Protein AF-A0A650CXM4-F1 (afdb_monomer)

Foldseek 3Di:
DDWDWDDDDQKIWIDDPPWIWIWGWDQDPVRDTDTHTDGTPVVVVCVVVVD

Organism: Acidianus ambivalens (NCBI:txid2283)

Structure (mmCIF, N/CA/C/O backbone):
data_AF-A0A650CXM4-F1
#
_entry.id   AF-A0A650CXM4-F1
#
loop_
_atom_site.group_PDB
_atom_site.id
_atom_site.type_symbol
_atom_site.label_atom_id
_atom_site.label_alt_id
_atom_site.label_comp_id
_atom_site.label_asym_id
_atom_site.label_entity_id
_atom_site.label_seq_id
_atom_site.pdbx_PDB_ins_code
_atom_site.Cartn_x
_atom_site.Cartn_y
_atom_site.Cartn_z
_atom_site.occupancy
_atom_site.B_iso_or_equiv
_atom_site.auth_seq_id
_atom_site.auth_comp_id
_atom_site.auth_asym_id
_atom_site.auth_atom_id
_atom_site.pdbx_PDB_model_num
ATOM 1 N N . MET A 1 1 ? 6.978 -10.232 16.677 1.00 54.19 1 MET A N 1
ATOM 2 C CA . MET A 1 1 ? 6.068 -9.431 15.822 1.00 54.19 1 MET A CA 1
ATOM 3 C C . MET A 1 1 ? 6.347 -9.733 14.356 1.00 54.19 1 MET A C 1
ATOM 5 O O . MET A 1 1 ? 7.368 -9.294 13.846 1.00 54.19 1 MET A O 1
ATOM 9 N N . GLY A 1 2 ? 5.497 -10.519 13.692 1.00 62.00 2 GLY A N 1
ATOM 10 C CA . GLY A 1 2 ? 5.707 -10.885 12.288 1.00 62.00 2 GLY A CA 1
ATOM 11 C C . GLY A 1 2 ? 5.381 -9.727 11.345 1.00 62.00 2 GLY A C 1
ATOM 12 O O . GLY A 1 2 ? 4.254 -9.235 11.340 1.00 62.00 2 GLY A O 1
ATOM 13 N N . TYR A 1 3 ? 6.353 -9.306 10.540 1.00 76.75 3 TYR A N 1
ATOM 14 C CA . TYR A 1 3 ? 6.107 -8.436 9.394 1.00 76.75 3 TYR A CA 1
ATOM 15 C C . TYR A 1 3 ? 5.517 -9.293 8.272 1.00 76.75 3 TYR A C 1
ATOM 17 O O . TYR A 1 3 ? 6.200 -10.170 7.747 1.00 76.75 3 TYR A O 1
ATOM 25 N N . ARG A 1 4 ? 4.244 -9.075 7.918 1.00 87.38 4 ARG A N 1
ATOM 26 C CA . ARG A 1 4 ? 3.628 -9.739 6.760 1.00 87.38 4 ARG A CA 1
ATOM 27 C C . ARG A 1 4 ? 3.789 -8.859 5.532 1.00 87.38 4 ARG A C 1
ATOM 29 O O . ARG A 1 4 ? 3.505 -7.661 5.574 1.00 87.38 4 ARG A O 1
ATOM 36 N N . VAL A 1 5 ? 4.248 -9.466 4.446 1.00 88.81 5 VAL A N 1
ATOM 37 C CA . VAL A 1 5 ? 4.368 -8.818 3.144 1.00 88.81 5 VAL A CA 1
ATOM 38 C C . VAL A 1 5 ? 3.574 -9.640 2.145 1.00 88.81 5 VAL A C 1
ATOM 40 O O . VAL A 1 5 ? 3.816 -10.832 1.988 1.00 88.81 5 VAL A O 1
ATOM 43 N N . PHE A 1 6 ? 2.637 -8.989 1.471 1.00 89.81 6 PHE A N 1
ATOM 44 C CA . PHE A 1 6 ? 1.877 -9.554 0.365 1.00 89.81 6 PHE A CA 1
ATOM 45 C C . PHE A 1 6 ? 2.430 -8.959 -0.925 1.00 89.81 6 PHE A C 1
ATOM 47 O O . PHE A 1 6 ? 2.610 -7.747 -1.006 1.00 89.81 6 PHE A O 1
ATOM 54 N N . SER A 1 7 ? 2.721 -9.789 -1.922 1.00 89.56 7 SER A N 1
ATOM 55 C CA . SER A 1 7 ? 3.139 -9.320 -3.247 1.00 89.56 7 SER A CA 1
ATOM 56 C C . SER A 1 7 ? 2.095 -9.752 -4.265 1.00 89.56 7 SER A C 1
ATOM 58 O O . SER A 1 7 ? 1.754 -10.931 -4.323 1.00 89.56 7 SER A O 1
ATOM 60 N N . VAL A 1 8 ? 1.578 -8.808 -5.049 1.00 85.62 8 VAL A N 1
ATOM 61 C CA . VAL A 1 8 ? 0.600 -9.077 -6.105 1.00 85.62 8 VAL A CA 1
ATOM 62 C C . VAL A 1 8 ? 0.983 -8.287 -7.351 1.00 85.62 8 VAL A C 1
ATOM 64 O O . VAL A 1 8 ? 1.032 -7.061 -7.329 1.00 85.62 8 VA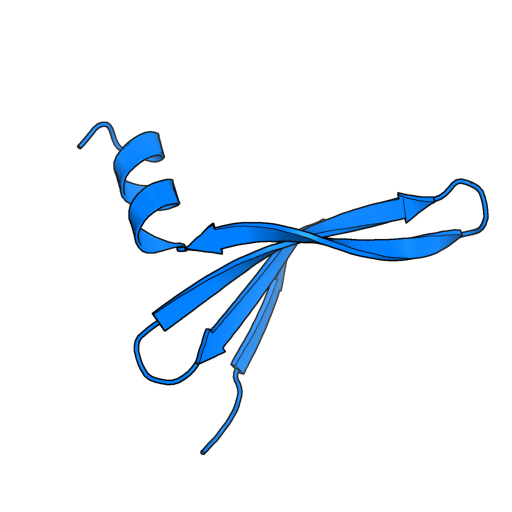L A O 1
ATOM 67 N N . ARG A 1 9 ? 1.287 -8.986 -8.451 1.00 88.19 9 ARG A N 1
ATOM 68 C CA . ARG A 1 9 ? 1.774 -8.368 -9.701 1.00 88.19 9 ARG A CA 1
ATOM 69 C C . ARG A 1 9 ? 2.915 -7.366 -9.428 1.00 88.19 9 ARG A C 1
ATOM 71 O O . ARG A 1 9 ? 3.898 -7.713 -8.781 1.00 88.19 9 ARG A O 1
ATOM 78 N N . GLN A 1 10 ? 2.767 -6.129 -9.896 1.00 91.19 10 GLN A N 1
ATOM 79 C CA . GLN A 1 10 ? 3.667 -5.001 -9.662 1.00 91.19 10 GLN A CA 1
ATOM 80 C C . GLN A 1 10 ? 3.336 -4.205 -8.389 1.00 91.19 10 GLN A C 1
ATOM 82 O O . GLN A 1 10 ? 3.577 -3.005 -8.338 1.00 91.19 10 GLN A O 1
ATOM 87 N N . TYR A 1 11 ? 2.777 -4.842 -7.361 1.00 92.19 11 TYR A N 1
ATOM 88 C CA . TYR A 1 11 ? 2.485 -4.206 -6.080 1.00 92.19 11 TYR A CA 1
ATOM 89 C C . TYR A 1 11 ? 2.933 -5.061 -4.899 1.00 92.19 11 TYR A C 1
ATOM 91 O O . TYR A 1 11 ? 2.948 -6.293 -4.941 1.00 92.19 11 TYR A O 1
ATOM 99 N N . LYS A 1 12 ? 3.259 -4.379 -3.805 1.00 93.25 12 LYS A N 1
ATOM 100 C CA . LYS A 1 12 ? 3.558 -4.957 -2.500 1.00 93.25 12 LYS A CA 1
ATOM 101 C C . LYS A 1 12 ? 2.756 -4.258 -1.422 1.00 93.25 12 LYS A C 1
ATOM 103 O O . LYS A 1 12 ? 2.688 -3.036 -1.384 1.00 93.25 12 LYS A O 1
ATOM 108 N N . ILE A 1 13 ? 2.218 -5.038 -0.498 1.00 94.00 13 ILE A N 1
ATOM 109 C CA . ILE A 1 13 ? 1.506 -4.547 0.675 1.00 94.00 13 ILE A CA 1
ATOM 110 C C . ILE A 1 13 ? 2.267 -5.016 1.906 1.00 94.00 13 ILE A C 1
ATOM 112 O O . ILE A 1 13 ? 2.491 -6.212 2.095 1.00 94.00 13 ILE A O 1
ATOM 116 N N . ARG A 1 14 ? 2.680 -4.073 2.749 1.00 93.75 14 ARG A N 1
ATOM 117 C CA . ARG A 1 14 ? 3.390 -4.348 4.000 1.00 93.75 14 ARG A CA 1
ATOM 118 C C . ARG A 1 14 ? 2.465 -4.093 5.175 1.00 93.75 14 ARG A C 1
ATOM 120 O O . ARG A 1 14 ? 1.941 -2.990 5.322 1.00 93.75 14 ARG A O 1
ATOM 127 N N . GLN A 1 15 ? 2.311 -5.093 6.033 1.00 93.25 15 GLN A N 1
ATOM 128 C CA . GLN A 1 15 ? 1.601 -4.952 7.295 1.00 93.25 15 GLN A CA 1
ATOM 129 C C . GLN A 1 15 ? 2.581 -4.553 8.401 1.00 93.25 15 GLN A C 1
ATOM 131 O O . GLN A 1 15 ? 3.569 -5.246 8.660 1.00 93.25 15 GLN A O 1
ATOM 136 N N . ARG A 1 16 ? 2.281 -3.453 9.095 1.00 89.75 16 ARG A N 1
ATOM 137 C CA . ARG A 1 16 ? 2.948 -3.061 10.343 1.00 89.75 16 ARG A CA 1
ATOM 138 C C . ARG A 1 16 ? 1.886 -2.852 11.418 1.00 89.75 16 ARG A C 1
ATOM 140 O O . ARG A 1 16 ? 1.142 -1.873 11.397 1.00 89.75 16 ARG A O 1
ATOM 147 N N . GLY A 1 17 ? 1.792 -3.802 12.347 1.00 88.75 17 GLY A N 1
ATOM 148 C CA . GLY A 1 17 ? 0.718 -3.828 13.340 1.00 88.75 17 GLY A CA 1
ATOM 149 C C . GLY A 1 17 ? -0.654 -3.943 12.668 1.00 88.75 17 GLY A C 1
ATOM 150 O O . GLY A 1 17 ? -0.908 -4.898 11.935 1.00 88.75 17 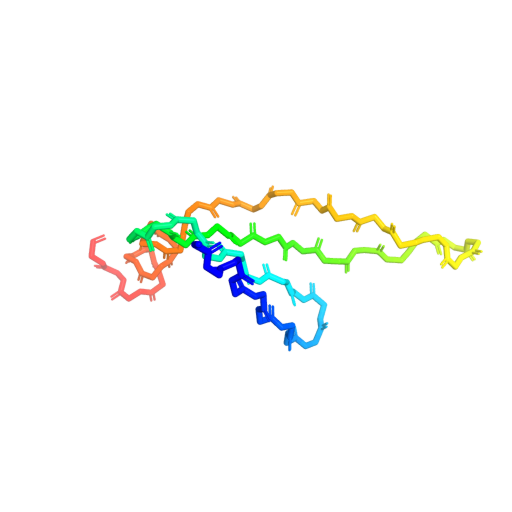GLY A O 1
ATOM 151 N N . LYS A 1 18 ? -1.527 -2.957 12.903 1.00 89.94 18 LYS A N 1
ATOM 152 C CA . LYS A 1 18 ? -2.868 -2.865 12.295 1.00 89.94 18 LYS A CA 1
ATOM 153 C C . LYS A 1 18 ? -2.915 -2.014 11.016 1.00 89.94 18 LYS A C 1
ATOM 155 O O . LYS A 1 18 ? -3.991 -1.830 10.463 1.00 89.94 18 LYS A O 1
ATOM 160 N N . LYS A 1 19 ? -1.778 -1.473 10.562 1.00 91.44 19 LYS A N 1
ATOM 161 C CA . LYS A 1 19 ? -1.699 -0.604 9.379 1.00 91.44 19 LYS A CA 1
ATOM 162 C C . LYS A 1 19 ? -1.135 -1.361 8.181 1.00 91.44 19 LYS A C 1
ATOM 164 O O . LYS A 1 19 ? -0.203 -2.158 8.331 1.00 91.44 19 LYS A O 1
ATOM 169 N N . TYR A 1 20 ? -1.675 -1.066 7.004 1.00 94.50 20 TYR A N 1
ATOM 170 C CA . TYR A 1 20 ? -1.261 -1.654 5.733 1.00 94.50 20 TYR A CA 1
ATOM 171 C C . TYR A 1 20 ? -0.772 -0.556 4.793 1.00 94.50 20 TYR A C 1
ATOM 173 O O . TYR A 1 20 ? -1.444 0.453 4.599 1.00 94.50 20 TYR A O 1
ATOM 181 N N . TYR A 1 21 ? 0.406 -0.765 4.215 1.00 94.31 21 TYR A N 1
ATOM 182 C CA . TYR A 1 21 ? 1.089 0.204 3.362 1.00 94.31 21 TYR A CA 1
ATOM 183 C C . TYR A 1 21 ? 1.316 -0.396 1.982 1.00 94.31 21 TYR A C 1
ATOM 185 O O . TYR A 1 21 ? 1.860 -1.498 1.887 1.00 94.31 21 TYR A O 1
ATOM 193 N N . VAL A 1 22 ? 0.921 0.324 0.935 1.00 94.62 22 VAL A N 1
ATOM 194 C CA . VAL A 1 22 ? 0.985 -0.137 -0.454 1.00 94.62 22 VAL A CA 1
ATOM 195 C C . VAL A 1 22 ? 2.171 0.499 -1.171 1.00 94.62 22 VAL A C 1
ATOM 197 O O . VAL A 1 22 ? 2.431 1.698 -1.058 1.00 94.62 22 VAL A O 1
ATOM 200 N N . TYR A 1 23 ? 2.881 -0.326 -1.930 1.00 94.50 23 TYR A N 1
ATOM 201 C CA . TYR A 1 23 ? 4.017 0.038 -2.760 1.00 94.50 23 TYR A CA 1
ATOM 202 C C . TYR A 1 23 ? 3.789 -0.492 -4.177 1.00 94.50 23 TYR A C 1
ATOM 204 O O . TYR A 1 23 ? 3.342 -1.630 -4.324 1.00 94.50 23 TYR A O 1
ATOM 212 N N . SER A 1 24 ? 4.111 0.283 -5.211 1.00 93.69 24 SER A N 1
ATOM 213 C CA . SER A 1 24 ? 4.287 -0.243 -6.567 1.00 93.69 24 SER A CA 1
ATOM 214 C C . SER A 1 24 ? 5.719 -0.714 -6.763 1.00 93.69 24 SER A C 1
ATOM 216 O O . SER A 1 24 ? 6.660 -0.193 -6.167 1.00 93.69 24 SER A O 1
ATOM 218 N N . ILE A 1 25 ? 5.872 -1.730 -7.596 1.00 91.81 25 ILE A N 1
ATOM 219 C CA . ILE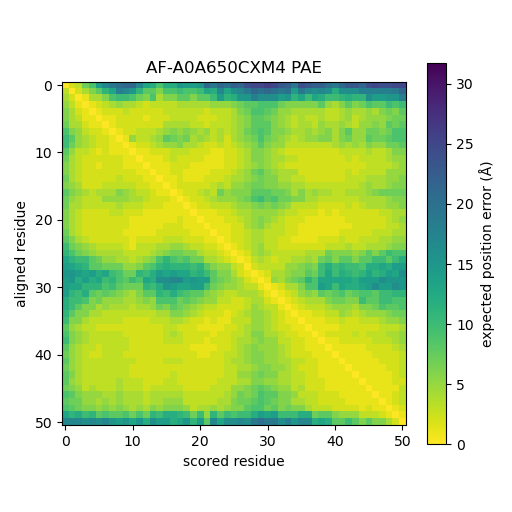 A 1 25 ? 7.145 -2.275 -8.023 1.00 91.81 25 ILE A CA 1
ATOM 220 C C . ILE A 1 25 ? 7.355 -1.843 -9.466 1.00 91.81 25 ILE A C 1
ATOM 222 O O . ILE A 1 25 ? 6.662 -2.310 -10.367 1.00 91.81 25 ILE A O 1
ATOM 226 N N . GLU A 1 26 ? 8.330 -0.979 -9.683 1.00 88.44 26 GLU A N 1
ATOM 227 C CA . GLU A 1 26 ? 8.750 -0.554 -11.011 1.00 88.44 26 GLU A CA 1
ATOM 228 C C . GLU A 1 26 ? 10.072 -1.248 -11.343 1.00 88.44 26 GLU A C 1
ATOM 230 O O . GLU A 1 26 ? 10.963 -1.357 -10.498 1.00 88.44 26 GLU A O 1
ATOM 235 N N . LYS A 1 27 ? 10.182 -1.777 -12.563 1.00 85.81 27 LYS A N 1
ATOM 236 C CA . LYS A 1 27 ? 11.444 -2.304 -13.084 1.00 85.81 27 LYS A CA 1
ATOM 237 C C . LYS A 1 27 ? 12.037 -1.258 -14.013 1.00 85.81 27 LYS A C 1
ATOM 239 O O . LYS A 1 27 ? 11.408 -0.898 -15.006 1.00 85.81 27 LYS A O 1
ATOM 244 N N . ASP A 1 28 ? 13.229 -0.785 -13.683 1.00 81.50 28 ASP A N 1
ATOM 245 C CA . ASP A 1 28 ? 14.013 0.055 -14.584 1.00 81.50 28 ASP A CA 1
ATOM 246 C C . ASP A 1 28 ? 14.488 -0.764 -15.800 1.00 81.50 28 ASP A C 1
ATOM 248 O O . ASP A 1 28 ? 14.501 -1.998 -15.767 1.00 81.50 28 ASP A O 1
ATOM 252 N N . LYS A 1 29 ? 14.895 -0.086 -16.885 1.00 78.38 29 LYS A N 1
ATOM 253 C CA . LYS A 1 29 ? 15.333 -0.737 -18.142 1.00 78.38 29 LYS A CA 1
ATOM 254 C C . LYS A 1 29 ? 16.524 -1.693 -17.959 1.00 78.38 29 LYS A C 1
ATOM 256 O O . LYS A 1 29 ? 16.676 -2.621 -18.742 1.00 78.38 29 LYS A O 1
ATOM 261 N N . GLU A 1 30 ? 17.316 -1.503 -16.905 1.00 82.81 30 GLU A N 1
ATOM 262 C CA . GLU A 1 30 ? 18.427 -2.378 -16.494 1.00 82.81 30 GLU A CA 1
ATOM 263 C C . GLU A 1 30 ? 18.001 -3.559 -15.598 1.00 82.81 30 GLU A C 1
ATOM 265 O O . GLU A 1 30 ? 18.840 -4.312 -15.116 1.00 82.81 30 GLU A O 1
ATOM 270 N N . GLY A 1 31 ? 16.701 -3.746 -15.345 1.00 80.69 31 GLY A N 1
ATOM 271 C CA . GLY A 1 31 ? 16.184 -4.843 -14.518 1.00 80.69 31 GLY A CA 1
ATOM 272 C C . GLY A 1 31 ? 16.200 -4.573 -13.010 1.00 80.69 31 GLY A C 1
ATOM 273 O O . GLY A 1 31 ? 15.759 -5.421 -12.232 1.00 80.69 31 GLY A O 1
ATOM 274 N N . ASN A 1 32 ? 16.640 -3.385 -12.587 1.00 85.44 32 ASN A N 1
ATOM 275 C CA . ASN A 1 32 ? 16.620 -2.970 -11.188 1.00 85.44 32 ASN A CA 1
ATOM 276 C C . ASN A 1 32 ? 15.182 -2.777 -10.688 1.00 85.44 32 ASN A C 1
ATOM 278 O O . ASN A 1 32 ? 14.374 -2.090 -11.313 1.00 85.44 32 ASN A O 1
ATOM 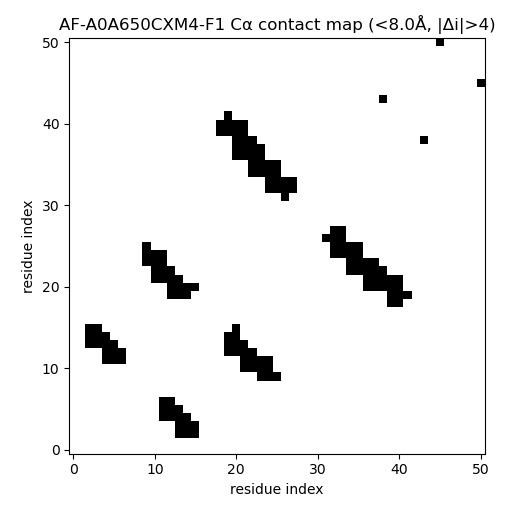282 N N . VAL A 1 33 ? 14.870 -3.384 -9.542 1.00 85.06 33 VAL A N 1
ATOM 283 C CA .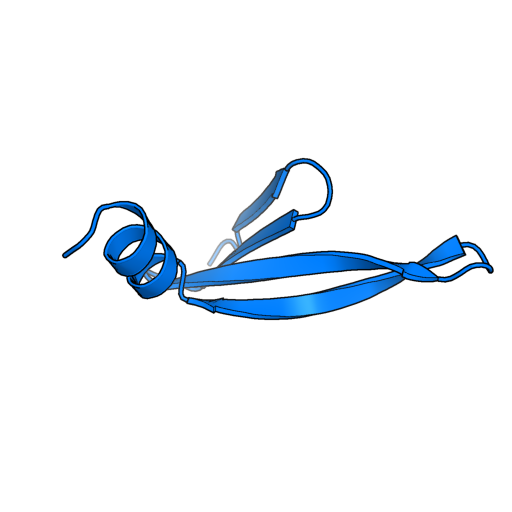 VAL A 1 33 ? 13.547 -3.323 -8.913 1.00 85.06 33 VAL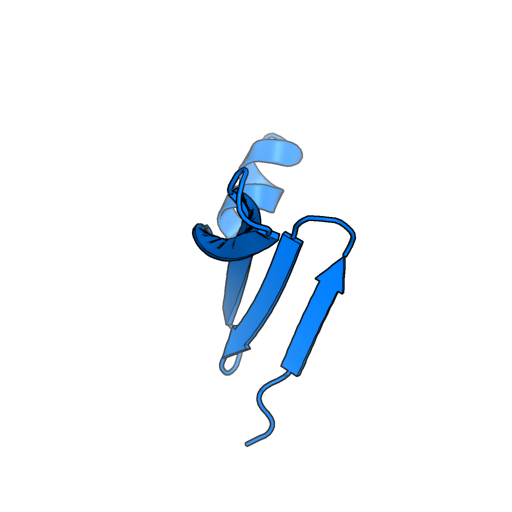 A CA 1
ATOM 284 C C . VAL A 1 33 ? 13.495 -2.133 -7.959 1.00 85.06 33 VAL A C 1
ATOM 286 O O . VAL A 1 33 ? 14.190 -2.119 -6.944 1.00 85.06 33 VAL A O 1
ATOM 289 N N . ARG A 1 34 ? 12.637 -1.156 -8.250 1.00 88.50 34 ARG A N 1
ATOM 290 C CA . ARG A 1 34 ? 12.348 -0.020 -7.371 1.00 88.50 34 ARG A CA 1
ATOM 291 C C . ARG A 1 34 ? 10.970 -0.161 -6.749 1.00 88.50 34 ARG A C 1
ATOM 293 O O . ARG A 1 34 ? 9.981 -0.407 -7.432 1.00 88.50 34 ARG A O 1
ATOM 300 N N . GLU A 1 35 ? 10.908 0.004 -5.434 1.00 90.44 35 GLU A N 1
ATOM 301 C CA . GLU A 1 35 ? 9.651 0.047 -4.692 1.00 90.44 35 GLU A CA 1
ATOM 302 C C . GLU A 1 35 ? 9.262 1.508 -4.457 1.00 90.44 35 GLU A C 1
ATOM 304 O O . GLU A 1 35 ? 9.951 2.232 -3.738 1.00 90.44 35 GLU A O 1
ATOM 309 N N . ARG A 1 36 ? 8.144 1.943 -5.036 1.00 92.50 36 ARG A N 1
ATOM 310 C CA . ARG A 1 36 ? 7.600 3.287 -4.838 1.00 92.50 36 ARG A CA 1
ATOM 311 C C . ARG A 1 36 ? 6.421 3.225 -3.882 1.00 92.50 36 ARG A C 1
ATOM 313 O O . ARG A 1 36 ? 5.490 2.456 -4.084 1.00 92.50 36 ARG A O 1
ATOM 320 N N . TYR A 1 37 ? 6.455 4.028 -2.825 1.00 93.06 37 TYR A N 1
ATOM 321 C CA . TYR A 1 37 ? 5.336 4.123 -1.891 1.00 93.06 37 TYR A CA 1
ATOM 322 C C . TYR A 1 37 ? 4.135 4.806 -2.559 1.00 93.06 37 TYR A C 1
ATOM 324 O O . TYR A 1 37 ? 4.272 5.909 -3.086 1.00 93.06 37 TYR A O 1
ATOM 332 N N . ILE A 1 38 ? 2.979 4.140 -2.534 1.00 93.44 38 ILE A N 1
ATOM 333 C CA . ILE A 1 38 ? 1.720 4.636 -3.112 1.00 93.44 38 ILE A CA 1
ATOM 334 C C . ILE A 1 38 ? 0.903 5.342 -2.027 1.00 93.44 38 ILE A C 1
ATOM 336 O O . ILE A 1 38 ? 0.382 6.431 -2.244 1.00 93.44 38 ILE A O 1
ATOM 340 N N . GLY A 1 39 ? 0.790 4.722 -0.851 1.00 93.75 39 GLY A N 1
ATOM 341 C CA . GLY A 1 39 ? -0.066 5.225 0.217 1.00 93.75 39 GLY A CA 1
ATOM 342 C C . GLY A 1 39 ? -0.515 4.144 1.201 1.00 93.75 39 GLY A C 1
ATOM 343 O O . GLY A 1 39 ? -0.159 2.969 1.052 1.00 93.75 39 GLY A O 1
ATOM 344 N N . PRO A 1 40 ? -1.288 4.530 2.228 1.00 95.62 40 PRO A N 1
ATOM 345 C CA . PRO A 1 40 ? -1.946 3.582 3.117 1.00 95.62 40 PRO A CA 1
ATOM 346 C C . PRO A 1 40 ? -3.104 2.879 2.393 1.00 95.62 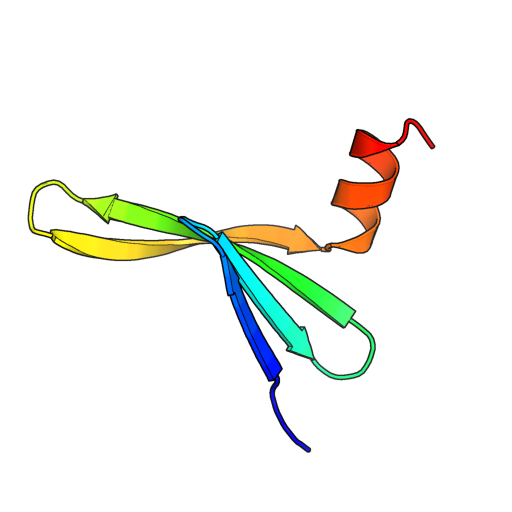40 PRO A C 1
ATOM 348 O O . PRO A 1 40 ? -3.771 3.472 1.546 1.00 95.62 40 PRO A O 1
ATOM 351 N N . LEU A 1 41 ? -3.325 1.601 2.710 1.00 93.81 41 LEU A N 1
ATOM 352 C CA . LEU A 1 41 ? -4.342 0.782 2.041 1.00 93.81 41 LEU A CA 1
ATOM 353 C C . LEU A 1 41 ? -5.765 1.288 2.306 1.00 93.81 41 LEU A C 1
ATOM 355 O O . LEU A 1 41 ? -6.578 1.244 1.392 1.00 93.81 41 LEU A O 1
ATOM 359 N N . ASP A 1 42 ? -6.048 1.767 3.521 1.00 92.94 42 ASP A N 1
ATOM 360 C CA . ASP A 1 42 ? -7.356 2.315 3.910 1.00 92.94 42 ASP A CA 1
ATOM 361 C C . ASP A 1 42 ? -7.816 3.413 2.943 1.00 92.94 42 ASP A C 1
ATOM 363 O O . ASP A 1 42 ? -8.793 3.204 2.228 1.00 92.94 42 ASP A O 1
ATOM 367 N N . LYS A 1 43 ? -7.030 4.484 2.789 1.00 94.06 43 LYS A N 1
ATOM 368 C CA . LYS A 1 43 ? -7.326 5.562 1.835 1.00 94.06 43 LYS A CA 1
ATOM 369 C C . LYS A 1 43 ? -7.521 5.088 0.400 1.00 94.06 43 LYS A C 1
ATOM 371 O O . LYS A 1 43 ? -8.352 5.629 -0.317 1.00 94.06 43 LYS A O 1
ATOM 376 N N . ILE A 1 44 ? -6.733 4.113 -0.054 1.00 92.69 44 ILE A N 1
ATOM 377 C CA . ILE A 1 44 ? -6.847 3.600 -1.427 1.00 92.69 44 ILE A CA 1
ATOM 378 C C . ILE A 1 44 ? -8.192 2.893 -1.609 1.00 92.69 44 ILE A C 1
ATOM 380 O O . ILE A 1 44 ? -8.847 3.081 -2.634 1.00 92.69 44 ILE A O 1
ATOM 384 N N . VAL A 1 45 ? -8.611 2.100 -0.622 1.00 92.44 45 VAL A N 1
ATOM 385 C CA . VAL A 1 45 ? -9.905 1.415 -0.633 1.00 92.44 45 VAL A CA 1
ATOM 386 C C . VAL A 1 45 ? -11.053 2.422 -0.545 1.00 92.44 45 VAL A C 1
ATOM 388 O O . VAL A 1 45 ? -11.991 2.293 -1.323 1.00 92.44 45 VAL A O 1
ATOM 391 N N . GLU A 1 46 ? -10.956 3.444 0.310 1.00 94.94 46 GLU A N 1
ATOM 392 C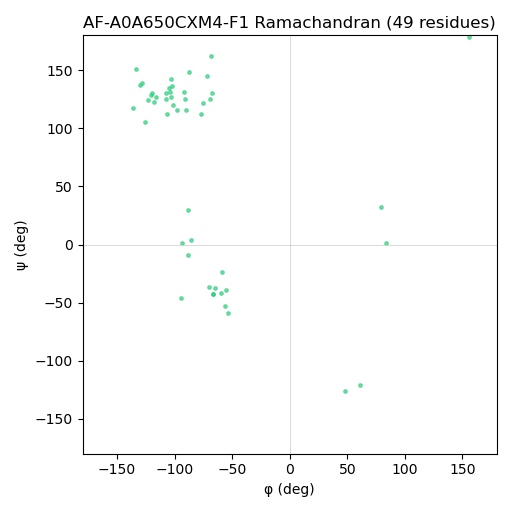 CA . GLU A 1 46 ? -11.945 4.533 0.403 1.00 94.94 46 GLU A CA 1
ATOM 393 C C . GLU A 1 46 ? -12.143 5.225 -0.953 1.00 94.94 46 GLU A C 1
ATOM 395 O O . GLU A 1 46 ? -13.253 5.231 -1.481 1.00 94.94 46 GLU A O 1
ATOM 400 N N . ILE A 1 47 ? -11.051 5.677 -1.586 1.00 93.81 47 ILE A N 1
ATOM 401 C CA . ILE A 1 47 ? -11.089 6.318 -2.912 1.00 93.81 47 ILE A CA 1
ATOM 402 C C . ILE A 1 47 ? -11.671 5.376 -3.974 1.00 93.81 47 ILE A C 1
ATOM 404 O O . ILE A 1 47 ? -12.449 5.803 -4.822 1.00 93.81 47 ILE A O 1
ATOM 408 N N . THR A 1 48 ? -11.290 4.095 -3.953 1.00 93.19 48 THR A N 1
ATOM 409 C CA . THR A 1 48 ? -11.721 3.116 -4.968 1.00 93.19 48 THR A CA 1
ATOM 410 C C . THR A 1 48 ? -13.205 2.778 -4.843 1.00 93.19 48 THR A C 1
ATOM 412 O O . THR A 1 48 ? -13.871 2.554 -5.851 1.00 93.19 48 THR A O 1
ATOM 415 N N . LEU A 1 49 ? -13.717 2.712 -3.615 1.00 94.00 49 LEU A N 1
ATOM 416 C CA . LEU A 1 49 ? -15.116 2.398 -3.336 1.00 94.00 49 LEU A CA 1
ATOM 417 C C . LEU A 1 49 ? -16.018 3.643 -3.323 1.00 94.00 49 LEU A C 1
ATOM 419 O O . LEU A 1 49 ? -17.236 3.492 -3.305 1.00 94.00 49 LEU A O 1
ATOM 423 N N . GLY A 1 50 ? -15.438 4.846 -3.381 1.00 87.44 50 GLY A N 1
ATOM 424 C CA . GLY A 1 50 ? -16.168 6.111 -3.456 1.00 87.44 50 GLY A CA 1
ATOM 425 C C . GLY A 1 50 ? -16.731 6.594 -2.117 1.00 87.44 50 GLY A C 1
ATOM 426 O O . GLY A 1 50 ? -17.801 7.203 -2.115 1.00 87.44 50 GLY A O 1
ATOM 427 N N . PHE A 1 51 ? -16.047 6.298 -1.006 1.00 70.12 51 PHE A N 1
ATOM 428 C CA . PHE A 1 51 ? -16.376 6.818 0.329 1.00 70.12 51 PHE A CA 1
ATOM 429 C C . PHE A 1 51 ? -15.676 8.147 0.627 1.00 70.12 51 PHE A C 1
ATOM 431 O O . PHE A 1 51 ? -14.569 8.376 0.083 1.00 70.12 51 PHE A O 1
#

Nearest PDB structures (foldseek):
  8f5o-assembly1_C  TM=7.581E-01  e=5.600E-01  Leishmania tarentolae
  8f5p-assembly1_C  TM=7.808E-01  e=1.615E+00  Leishmania tarentolae
  3zxu-assembly1_B  TM=5.967E-01  e=2.206E+00  Kluyveromyces lactis NRRL Y-1140
  5mu3-assembly1_B  TM=5.917E-01  e=2.348E+00  Kluyveromyces lactis NRRL Y-1140
  3zxu-assembly2_D  TM=5.955E-01  e=2.830E+00  Kluyveromyces lactis NRRL Y-11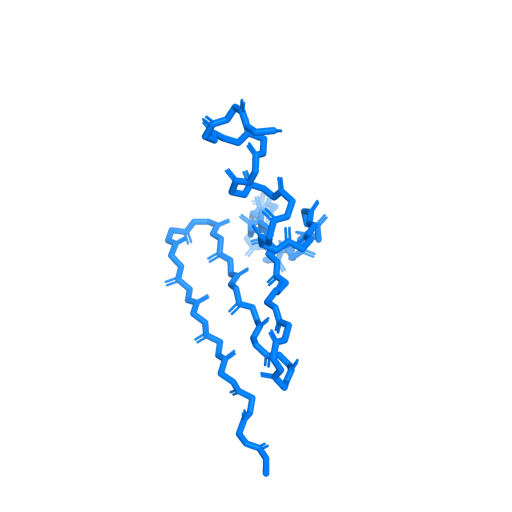40

InterPro domains:
  IPR012922 ORF D-335-like [PF07935] (6-47)

pLDDT: mean 88.59, std 8.09, range [54.19, 95.62]

Sequence (51 aa):
MGYRVFSVRQYKIRQRGKKYYVYSIEKDKEGNVRERYIGPLDKIVEITLGF

Secondary structure (DSSP, 8-state):
---EEEEETTEEEEEETTEEEEEEEEE-TTS-EEEEEEEEHHHHHHHHHT-

Mean predicted aligned error: 4.97 Å

Radius of gyration: 12.51 Å; Cα contacts (8 Å, |Δi|>4): 75; chains: 1; bounding box: 35×18×34 Å

Solvent-accessible surface area (backbone atoms only — not comparable to full-atom values): 3098 Å² total; per-residue (Å²): 135,85,76,49,74,49,77,54,93,56,31,36,37,40,39,59,90,94,45,46,38,34,26,39,50,46,68,46,98,86,68,51,79,42,77,44,81,73,44,52,45,66,62,52,50,33,62,73,74,70,104